Protein AF-R7TEV4-F1 (afdb_monomer)

Organism: Capitella teleta (NCBI:txid283909)

InterPro domains:
  IPR005331 Sulfotransferase [PF03567] (1-121)
  IPR018011 Carbohydrate sulfotransferase 8-10 [PTHR12137] (2-125)

Foldseek 3Di:
DPPVVVCCCLVPDAFEAEDEDLVVLLVVLCCDQAAAAFHDPLSLQLLQCLCVPVVVHHRDPDDSVNSRPCHNVRDDDSVSSVVQLPDPPHDDDPRNHDPCVVPNCVVGDHPYYHYPVCNCPRCVPPD

Structure (mmCIF, N/CA/C/O backbone):
data_AF-R7TEV4-F1
#
_entry.id   AF-R7TEV4-F1
#
loop_
_atom_site.group_PDB
_atom_site.id
_atom_site.type_symbol
_atom_site.label_atom_id
_atom_site.label_alt_id
_atom_site.label_comp_id
_atom_site.label_asym_id
_atom_site.label_entity_id
_atom_site.label_seq_id
_atom_site.pdbx_PDB_ins_code
_atom_site.Cartn_x
_atom_site.Cartn_y
_atom_site.Cartn_z
_atom_site.occupancy
_atom_site.B_iso_or_equiv
_atom_site.auth_seq_id
_atom_site.auth_comp_id
_atom_site.auth_asym_id
_atom_site.auth_atom_id
_atom_site.pdbx_PDB_model_num
ATOM 1 N N . MET A 1 1 ? -1.526 12.988 21.534 1.00 76.00 1 MET A N 1
ATOM 2 C CA . MET A 1 1 ? -2.248 12.266 22.596 1.00 76.00 1 MET A CA 1
ATOM 3 C C . MET A 1 1 ? -1.226 11.673 23.538 1.00 76.00 1 MET A C 1
ATOM 5 O O . MET A 1 1 ? -0.225 11.145 23.058 1.00 76.00 1 MET A O 1
ATOM 9 N N . SER A 1 2 ? -1.439 11.783 24.842 1.00 95.69 2 SER A N 1
ATOM 10 C CA . SER A 1 2 ? -0.645 11.050 25.823 1.00 95.69 2 SER A CA 1
ATOM 11 C C . SER A 1 2 ? -0.933 9.541 25.718 1.00 95.69 2 SER A C 1
ATOM 13 O O . SER A 1 2 ? -1.990 9.147 25.211 1.00 95.69 2 SER A O 1
ATOM 15 N N . PRO A 1 3 ? -0.031 8.668 26.200 1.00 95.38 3 PRO A N 1
ATOM 16 C CA . PRO A 1 3 ? -0.300 7.230 26.273 1.00 95.38 3 PRO A CA 1
ATOM 17 C C . PRO A 1 3 ? -1.610 6.902 27.005 1.00 95.38 3 PRO A C 1
ATOM 19 O O . PRO A 1 3 ? -2.345 6.005 26.599 1.00 95.38 3 PRO A O 1
ATOM 22 N N . GLU A 1 4 ? -1.945 7.673 28.038 1.00 96.38 4 GLU A N 1
ATOM 23 C CA . GLU A 1 4 ? -3.177 7.525 28.816 1.00 96.38 4 GLU A CA 1
ATOM 24 C C . GLU A 1 4 ? -4.424 7.825 27.976 1.00 96.38 4 GLU A C 1
ATOM 26 O O . GLU A 1 4 ? -5.398 7.073 28.014 1.00 96.38 4 GLU A O 1
ATOM 31 N N . GLU A 1 5 ? -4.387 8.886 27.164 1.00 95.88 5 GLU A N 1
ATOM 32 C CA . GLU A 1 5 ? -5.473 9.226 26.241 1.00 95.88 5 GLU A CA 1
ATOM 33 C C . GLU A 1 5 ? -5.660 8.148 25.167 1.00 95.88 5 GLU A C 1
ATOM 35 O O . GLU A 1 5 ? -6.797 7.820 24.818 1.00 95.88 5 GLU A O 1
ATOM 40 N N . ILE A 1 6 ? -4.568 7.561 24.664 1.0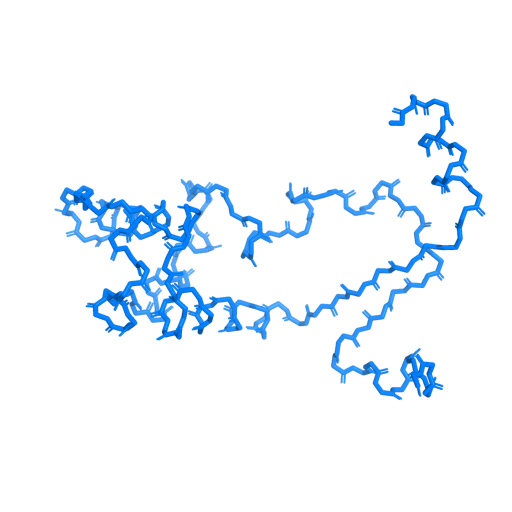0 92.62 6 ILE A N 1
ATOM 41 C CA . ILE A 1 6 ? -4.614 6.463 23.685 1.00 92.62 6 ILE A CA 1
ATOM 42 C C . ILE A 1 6 ? -5.265 5.230 24.311 1.00 92.62 6 ILE A C 1
ATOM 44 O O . ILE A 1 6 ? -6.220 4.695 23.749 1.00 92.62 6 ILE A O 1
ATOM 48 N N . ILE A 1 7 ? -4.806 4.808 25.493 1.00 92.69 7 ILE A N 1
ATOM 49 C CA . ILE A 1 7 ? -5.363 3.650 26.208 1.00 92.69 7 ILE A CA 1
ATOM 50 C C . ILE A 1 7 ? -6.844 3.876 26.503 1.00 92.69 7 ILE A C 1
ATOM 52 O O . ILE A 1 7 ? -7.666 2.993 26.248 1.00 92.69 7 ILE A O 1
ATOM 56 N N . LYS A 1 8 ? -7.210 5.067 26.987 1.00 94.31 8 LYS A N 1
ATOM 57 C CA . LYS A 1 8 ? -8.606 5.426 27.245 1.00 94.31 8 LYS A CA 1
ATOM 58 C C . LYS A 1 8 ? -9.440 5.340 25.970 1.00 94.31 8 LYS A C 1
ATOM 60 O O . LYS A 1 8 ? -10.509 4.743 25.993 1.00 94.31 8 LYS A O 1
ATOM 65 N N . THR A 1 9 ? -8.950 5.870 24.854 1.00 93.06 9 THR A N 1
ATOM 66 C CA . THR A 1 9 ? -9.667 5.836 23.570 1.00 93.06 9 THR A CA 1
ATOM 67 C C . THR A 1 9 ? -9.855 4.401 23.082 1.00 93.06 9 THR A C 1
ATOM 69 O O . THR A 1 9 ? -10.983 3.964 22.868 1.00 93.06 9 THR A O 1
ATOM 72 N N . VAL A 1 10 ? -8.771 3.627 22.988 1.00 91.75 10 VAL A N 1
ATOM 73 C CA . VAL A 1 10 ? -8.803 2.237 22.501 1.00 91.75 10 VAL A CA 1
ATOM 74 C C . VAL A 1 10 ? -9.688 1.349 23.387 1.00 91.75 10 VAL A C 1
ATOM 76 O O . VAL A 1 10 ? -10.398 0.483 22.872 1.00 91.75 10 VAL A O 1
ATOM 79 N N . SER A 1 11 ? -9.709 1.578 24.703 1.00 91.81 11 SER A N 1
ATOM 80 C CA . SER A 1 11 ? -10.527 0.791 25.638 1.00 91.81 11 SER A CA 1
ATOM 81 C C . SER A 1 11 ? -12.006 1.188 25.682 1.00 91.81 11 SER A C 1
ATOM 83 O O . SER A 1 11 ? -12.825 0.331 26.001 1.00 91.81 11 SER A O 1
ATOM 85 N N . THR A 1 12 ? -12.370 2.434 25.352 1.00 94.38 12 THR A N 1
ATOM 86 C CA . THR A 1 12 ? -13.746 2.938 25.565 1.00 94.38 12 THR A CA 1
ATOM 87 C C . THR A 1 12 ? -14.534 3.237 24.294 1.00 94.38 12 THR A C 1
ATOM 89 O O . THR A 1 12 ? -15.761 3.252 24.344 1.00 94.38 12 THR A O 1
ATOM 92 N N . TYR A 1 13 ? -13.876 3.476 23.160 1.00 94.81 13 TYR A N 1
ATOM 93 C C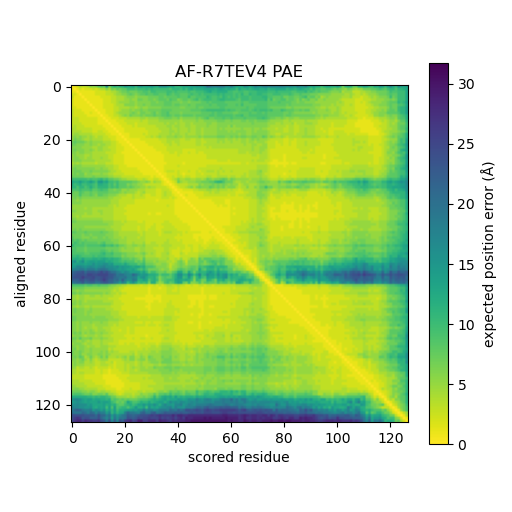A . TYR A 1 13 ? -14.570 3.869 21.932 1.00 94.81 13 TYR A CA 1
ATOM 94 C C . TYR A 1 13 ? -15.089 2.644 21.187 1.00 94.81 13 TYR A C 1
ATOM 96 O O . TYR A 1 13 ? -14.498 1.566 21.271 1.00 94.81 13 TYR A O 1
ATOM 104 N N . TYR A 1 14 ? -16.155 2.831 20.410 1.00 94.75 14 TYR A N 1
ATOM 105 C CA . TYR A 1 14 ? -16.609 1.834 19.445 1.00 94.75 14 TYR A CA 1
ATOM 106 C C . TYR A 1 14 ? -15.643 1.798 18.255 1.00 94.75 14 TYR A C 1
ATOM 108 O O . TYR A 1 14 ? -15.366 2.830 17.641 1.00 94.75 14 TYR A O 1
ATOM 116 N N . LYS A 1 15 ? -15.092 0.626 17.951 1.00 92.44 15 LYS A N 1
ATOM 117 C CA . LYS A 1 15 ? -14.006 0.450 16.981 1.00 92.44 15 LYS A CA 1
ATOM 118 C C . LYS A 1 15 ? -14.497 -0.350 15.787 1.00 92.44 15 LYS A C 1
ATOM 120 O O . LYS A 1 15 ? -14.839 -1.523 15.917 1.00 92.44 15 LYS A O 1
ATOM 125 N N . VAL A 1 16 ? -14.444 0.268 14.614 1.00 92.31 16 VAL A N 1
ATOM 126 C CA . VAL A 1 16 ? -14.809 -0.357 13.340 1.00 92.31 16 VAL A CA 1
ATOM 127 C C . VAL A 1 16 ? -13.570 -0.494 12.465 1.00 92.31 16 VAL A C 1
ATOM 129 O O . VAL A 1 16 ? -12.761 0.429 12.381 1.00 92.31 16 VAL A O 1
ATOM 132 N N . MET A 1 17 ? -13.430 -1.637 11.800 1.00 90.75 17 MET A N 1
ATOM 133 C CA . MET A 1 17 ? -12.448 -1.848 10.737 1.00 90.75 17 MET A CA 1
ATOM 134 C C . MET A 1 17 ? -13.168 -2.111 9.421 1.00 90.75 17 MET A C 1
ATOM 136 O O . MET A 1 17 ? -14.092 -2.915 9.383 1.00 90.75 17 MET A O 1
ATOM 140 N N . ILE A 1 18 ? -12.719 -1.483 8.336 1.00 90.00 18 ILE A N 1
ATOM 141 C CA . ILE A 1 18 ? -13.184 -1.800 6.983 1.00 90.00 18 ILE A CA 1
ATOM 142 C C . ILE A 1 18 ? -12.075 -2.580 6.278 1.00 90.00 18 ILE A C 1
ATOM 144 O O . ILE A 1 18 ? -10.947 -2.099 6.161 1.00 90.00 18 ILE A O 1
ATOM 148 N N . VAL A 1 19 ? -12.391 -3.785 5.813 1.00 90.25 19 VAL A N 1
ATOM 149 C CA . VAL A 1 19 ? -11.488 -4.642 5.037 1.00 90.25 19 VAL A CA 1
ATOM 150 C C . VAL A 1 19 ? -11.985 -4.790 3.604 1.00 90.25 19 VAL A C 1
ATOM 152 O O . VAL A 1 19 ? -13.145 -4.521 3.291 1.00 90.25 19 VAL A O 1
ATOM 155 N N . ARG A 1 20 ? -11.097 -5.224 2.712 1.00 89.88 20 ARG A N 1
ATOM 156 C CA . ARG A 1 20 ? -11.402 -5.477 1.302 1.00 89.88 20 ARG A CA 1
ATOM 157 C C . ARG A 1 20 ? -10.720 -6.756 0.843 1.00 89.88 20 ARG A C 1
ATOM 159 O O . ARG A 1 20 ? -9.640 -7.088 1.336 1.00 89.88 20 ARG A O 1
ATOM 166 N N . HIS A 1 21 ? -11.318 -7.437 -0.124 1.00 91.12 21 HIS A N 1
ATOM 167 C CA . HIS A 1 21 ? -10.763 -8.616 -0.758 1.00 91.12 21 HIS A CA 1
ATOM 168 C C . HIS A 1 21 ? -9.340 -8.318 -1.267 1.00 91.12 21 HIS A C 1
ATOM 170 O O . HIS A 1 21 ? -9.147 -7.330 -1.990 1.00 91.12 21 HIS A O 1
ATOM 176 N N . PRO A 1 22 ? -8.332 -9.151 -0.935 1.00 89.69 22 PRO A N 1
ATOM 177 C CA . PRO A 1 22 ? -6.933 -8.844 -1.228 1.00 89.69 22 PRO A CA 1
ATOM 178 C C . PRO A 1 22 ? -6.665 -8.538 -2.704 1.00 89.69 22 PRO A C 1
ATOM 180 O O . PRO A 1 22 ? -5.996 -7.555 -3.007 1.00 89.69 22 PRO A O 1
ATOM 183 N N . ILE A 1 23 ? -7.245 -9.319 -3.625 1.00 91.69 23 ILE A N 1
ATOM 184 C CA . ILE A 1 23 ? -7.060 -9.119 -5.074 1.00 91.69 23 ILE A CA 1
ATOM 185 C C . ILE A 1 23 ? -7.627 -7.772 -5.528 1.00 91.69 23 ILE A C 1
ATOM 187 O O . ILE A 1 23 ? -6.986 -7.062 -6.299 1.00 91.69 23 ILE A O 1
ATOM 191 N N . GLU A 1 24 ? -8.804 -7.387 -5.031 1.00 91.69 24 GLU A N 1
ATOM 192 C CA . GLU A 1 24 ? -9.389 -6.103 -5.403 1.00 91.69 24 GLU A CA 1
ATOM 193 C C . GLU A 1 24 ? -8.575 -4.934 -4.862 1.00 91.69 24 GLU A C 1
ATOM 195 O O . GLU A 1 24 ? -8.388 -3.938 -5.559 1.00 91.69 24 GLU A O 1
ATOM 200 N N . ARG A 1 25 ? -8.068 -5.056 -3.630 1.00 92.06 25 ARG A N 1
ATOM 201 C CA . ARG A 1 25 ? -7.201 -4.046 -3.023 1.00 92.06 25 ARG A CA 1
ATOM 202 C C . ARG A 1 25 ? -5.927 -3.855 -3.844 1.00 92.06 25 ARG A C 1
ATOM 204 O O . ARG A 1 25 ? -5.593 -2.721 -4.171 1.00 92.06 25 ARG A O 1
ATOM 211 N N . ILE A 1 26 ? -5.256 -4.948 -4.211 1.00 93.25 26 ILE A N 1
ATOM 212 C CA . ILE A 1 26 ? -4.027 -4.919 -5.017 1.00 93.25 26 ILE A CA 1
ATOM 213 C C . ILE A 1 26 ? -4.299 -4.331 -6.407 1.00 93.25 26 ILE A C 1
ATOM 215 O O . ILE A 1 26 ? -3.576 -3.437 -6.841 1.00 93.25 26 ILE A O 1
ATOM 219 N N . LEU A 1 27 ? -5.377 -4.742 -7.082 1.00 93.62 27 LEU A N 1
ATOM 220 C CA . LEU A 1 27 ? -5.744 -4.183 -8.387 1.00 93.62 27 LEU A CA 1
ATOM 221 C C . LEU A 1 27 ? -6.101 -2.690 -8.305 1.00 93.62 27 LEU A C 1
ATOM 223 O O . LEU A 1 27 ? -5.742 -1.914 -9.191 1.00 93.62 27 LEU A O 1
ATOM 227 N N . SER A 1 28 ? -6.800 -2.280 -7.245 1.00 92.38 28 SER A N 1
ATOM 228 C CA . SER A 1 28 ? -7.115 -0.875 -6.982 1.00 92.38 28 SER A CA 1
ATOM 229 C C . SER A 1 28 ? -5.842 -0.056 -6.769 1.00 92.38 28 SER A C 1
ATOM 231 O O . SER A 1 28 ? -5.723 1.018 -7.349 1.00 92.38 28 SER A O 1
ATOM 233 N N . ALA A 1 29 ? -4.884 -0.572 -5.993 1.00 92.62 29 ALA A N 1
ATOM 234 C CA . ALA A 1 29 ? -3.598 0.078 -5.759 1.00 92.62 29 ALA A CA 1
ATOM 235 C C . ALA A 1 29 ? -2.777 0.205 -7.050 1.00 92.62 29 ALA A C 1
ATOM 237 O O . ALA A 1 29 ? -2.247 1.277 -7.319 1.00 92.62 29 ALA A O 1
ATOM 238 N N . TYR A 1 30 ? -2.730 -0.841 -7.884 1.00 92.88 30 TYR A N 1
ATOM 239 C CA . TYR A 1 30 ? -2.056 -0.794 -9.185 1.00 92.88 30 TYR A CA 1
ATOM 240 C C . TYR A 1 30 ? -2.613 0.319 -10.079 1.00 92.88 30 TYR A C 1
ATOM 242 O O . TYR A 1 30 ? -1.872 1.155 -10.592 1.00 92.88 30 TYR A O 1
ATOM 250 N N . ARG A 1 31 ? -3.941 0.339 -10.239 1.00 91.12 31 ARG A N 1
ATOM 251 C CA . ARG A 1 31 ? -4.641 1.330 -11.060 1.00 91.12 31 ARG A CA 1
ATOM 252 C C . ARG A 1 31 ? -4.409 2.747 -10.554 1.00 91.12 31 ARG A C 1
ATOM 254 O O . ARG A 1 31 ? -4.103 3.632 -11.345 1.00 91.12 31 ARG A O 1
ATOM 261 N N . ASP A 1 32 ? -4.525 2.947 -9.247 1.00 88.06 32 ASP A N 1
ATOM 262 C CA . ASP A 1 32 ? -4.280 4.247 -8.637 1.00 88.06 32 ASP A CA 1
ATOM 263 C C . ASP A 1 32 ? -2.826 4.684 -8.860 1.00 88.06 32 ASP A C 1
ATOM 265 O O . ASP A 1 32 ? -2.591 5.734 -9.439 1.00 88.06 32 ASP A O 1
ATOM 269 N N . LYS A 1 33 ? -1.841 3.856 -8.494 1.00 88.00 33 LYS A N 1
ATOM 270 C CA . LYS A 1 33 ? -0.434 4.282 -8.406 1.00 88.00 33 LYS 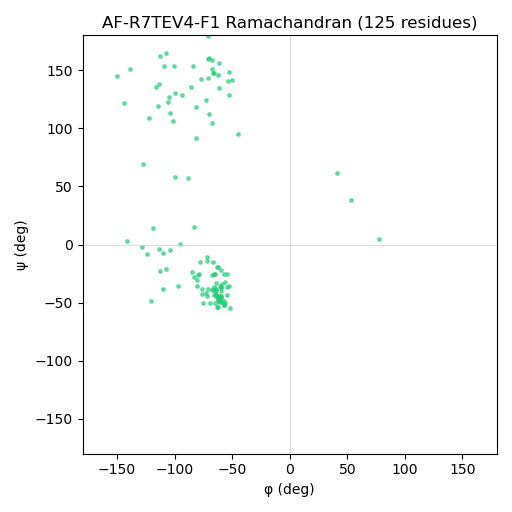A CA 1
ATOM 271 C C . LYS A 1 33 ? 0.367 4.229 -9.702 1.00 88.00 33 LYS A C 1
ATOM 273 O O . LYS A 1 33 ? 1.363 4.937 -9.800 1.00 88.00 33 LYS A O 1
ATOM 278 N N . PHE A 1 34 ? -0.039 3.407 -10.669 1.00 87.56 34 PHE A N 1
ATOM 279 C CA . PHE A 1 34 ? 0.736 3.169 -11.893 1.00 87.56 34 PHE A CA 1
ATOM 280 C C . PHE A 1 34 ? -0.063 3.347 -13.189 1.00 87.56 34 PHE A C 1
ATOM 282 O O . PHE A 1 34 ? 0.506 3.207 -14.271 1.00 87.56 34 PHE A O 1
ATOM 289 N N . VAL A 1 35 ? -1.365 3.658 -13.112 1.00 86.56 35 VAL A N 1
ATOM 290 C CA . VAL A 1 35 ? -2.202 3.896 -14.303 1.00 86.56 35 VAL A CA 1
ATOM 291 C C . VAL A 1 35 ? -2.800 5.301 -14.308 1.00 86.56 35 VAL A C 1
ATOM 293 O O . VAL A 1 35 ? -2.711 5.982 -15.327 1.00 86.56 35 VAL A O 1
ATOM 296 N N . TYR A 1 36 ? -3.408 5.737 -13.201 1.00 82.88 36 TYR A N 1
ATOM 297 C CA . TYR A 1 36 ? -4.226 6.955 -13.182 1.00 82.88 36 TYR A CA 1
ATOM 298 C C . TYR A 1 36 ? -3.613 8.125 -12.410 1.00 82.88 36 TYR A C 1
ATOM 300 O O . TYR A 1 36 ? -3.769 9.268 -12.843 1.00 82.88 36 TYR A O 1
ATOM 308 N N . ALA A 1 37 ? -2.940 7.882 -11.283 1.00 78.56 37 ALA A N 1
ATOM 309 C CA . ALA A 1 37 ? -2.401 8.947 -10.444 1.00 78.56 37 ALA A CA 1
ATOM 310 C C . ALA A 1 37 ? -0.894 9.154 -10.663 1.00 78.56 37 ALA A C 1
ATOM 312 O O . ALA A 1 37 ? -0.168 8.217 -11.004 1.00 78.56 37 ALA A O 1
ATOM 313 N N . PRO A 1 38 ? -0.397 10.373 -10.399 1.00 79.81 38 PRO A N 1
ATOM 314 C CA . PRO A 1 38 ? 1.018 10.613 -10.168 1.00 79.81 38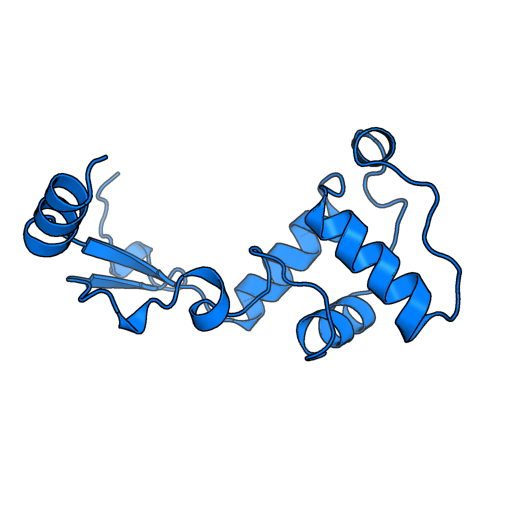 PRO A CA 1
ATOM 315 C C . PRO A 1 38 ? 1.624 9.662 -9.137 1.00 79.81 38 PRO A C 1
ATOM 317 O O . PRO A 1 38 ? 1.023 9.396 -8.092 1.00 79.81 38 PRO A O 1
ATOM 320 N N . MET A 1 39 ? 2.858 9.223 -9.381 1.00 83.38 39 MET A N 1
ATOM 321 C CA . MET A 1 39 ? 3.596 8.427 -8.403 1.00 83.38 39 MET A CA 1
ATOM 322 C C . MET A 1 39 ? 3.987 9.293 -7.199 1.00 83.38 39 MET A C 1
ATOM 324 O O . MET A 1 39 ? 4.829 10.184 -7.312 1.00 83.38 39 MET A O 1
ATOM 328 N N . GLY A 1 40 ? 3.398 9.011 -6.036 1.00 86.31 40 GLY A N 1
ATOM 329 C CA . GLY A 1 40 ? 3.898 9.513 -4.754 1.00 86.31 40 GLY A CA 1
ATOM 330 C C . GLY A 1 40 ? 5.206 8.825 -4.347 1.00 86.31 40 GLY A C 1
ATOM 331 O O . GLY A 1 40 ? 5.675 7.923 -5.038 1.00 86.31 40 GLY A O 1
ATOM 332 N N . GLU A 1 41 ? 5.768 9.213 -3.202 1.00 87.62 41 GLU A N 1
ATOM 333 C CA . GLU A 1 41 ? 7.063 8.711 -2.709 1.00 87.62 41 GLU A CA 1
ATOM 334 C C . GLU A 1 41 ? 7.138 7.178 -2.689 1.00 87.62 41 GLU A C 1
ATOM 336 O O . GLU A 1 41 ? 7.968 6.596 -3.381 1.00 87.62 41 GLU A O 1
ATOM 341 N N . GLY A 1 42 ? 6.192 6.510 -2.022 1.00 88.50 42 GLY A N 1
ATOM 342 C CA . GLY A 1 42 ? 6.187 5.045 -1.971 1.00 88.50 42 GLY A CA 1
ATOM 343 C C . GLY A 1 42 ? 5.933 4.366 -3.328 1.00 88.50 42 GLY A C 1
ATOM 344 O O . GLY A 1 42 ? 6.337 3.226 -3.537 1.00 88.50 42 GLY A O 1
ATOM 345 N N . SER A 1 43 ? 5.265 5.037 -4.274 1.00 90.31 43 SER A N 1
ATOM 346 C CA . SER A 1 43 ? 5.078 4.513 -5.639 1.00 90.31 43 SER A CA 1
ATOM 347 C C . SER A 1 43 ? 6.351 4.642 -6.470 1.00 90.31 43 SER A C 1
ATOM 349 O O . SER A 1 43 ? 6.685 3.727 -7.217 1.00 90.31 43 SER A O 1
ATOM 351 N N . LEU A 1 44 ? 7.083 5.744 -6.299 1.00 91.44 44 LEU A N 1
ATOM 352 C CA . LEU A 1 44 ? 8.386 5.969 -6.916 1.00 91.44 44 LEU A CA 1
ATOM 353 C C . LEU A 1 44 ? 9.443 4.997 -6.371 1.00 91.44 44 LEU A C 1
ATOM 355 O O . LEU A 1 44 ? 10.253 4.479 -7.137 1.00 91.44 44 LEU A O 1
ATOM 359 N N . GLU A 1 45 ? 9.407 4.702 -5.072 1.00 93.81 45 GLU A N 1
ATOM 360 C CA . GLU A 1 45 ? 10.274 3.697 -4.456 1.00 93.81 45 GLU A CA 1
ATOM 361 C C . GLU A 1 45 ? 10.021 2.301 -5.044 1.00 93.81 45 GLU A C 1
ATOM 363 O O . GLU A 1 45 ? 10.952 1.657 -5.529 1.00 93.81 45 GLU A O 1
ATOM 368 N N . GLY A 1 46 ? 8.753 1.874 -5.116 1.00 93.94 46 GLY A N 1
ATOM 369 C CA . GLY A 1 46 ? 8.376 0.622 -5.778 1.00 93.94 46 GLY A CA 1
ATOM 370 C C . GLY A 1 46 ? 8.768 0.591 -7.261 1.00 93.94 46 GLY A C 1
ATOM 371 O O . GLY A 1 46 ? 9.290 -0.407 -7.754 1.00 93.94 46 GLY A O 1
ATOM 372 N N . TYR A 1 47 ? 8.609 1.708 -7.975 1.00 93.12 47 TYR A N 1
ATOM 373 C CA . TYR A 1 47 ? 9.063 1.824 -9.360 1.00 93.12 47 TYR A CA 1
ATOM 374 C C . TYR A 1 47 ? 10.571 1.600 -9.506 1.00 93.12 47 TYR A C 1
ATOM 376 O O . TYR A 1 47 ? 10.997 0.774 -10.314 1.00 93.12 47 TYR A O 1
ATOM 384 N N . ASN A 1 48 ? 11.382 2.270 -8.688 1.00 94.38 48 ASN A N 1
ATOM 385 C CA . ASN A 1 48 ? 12.833 2.096 -8.691 1.00 94.38 48 ASN A CA 1
ATOM 386 C C . ASN A 1 48 ? 13.251 0.675 -8.281 1.00 94.38 48 ASN A C 1
ATOM 388 O O . ASN A 1 48 ? 14.220 0.138 -8.827 1.00 94.38 48 ASN A O 1
ATOM 392 N N . TYR A 1 49 ? 12.502 0.035 -7.382 1.00 96.81 49 TYR A N 1
ATOM 393 C CA . TYR A 1 49 ? 12.714 -1.366 -7.034 1.00 96.81 49 TYR A CA 1
ATOM 394 C C . TYR A 1 49 ? 12.507 -2.282 -8.244 1.00 96.81 49 TYR A C 1
ATOM 396 O O . TYR A 1 49 ? 13.378 -3.087 -8.565 1.00 96.81 49 TYR A O 1
ATOM 404 N N . VAL A 1 50 ? 11.410 -2.109 -8.989 1.00 96.38 50 VAL A N 1
ATOM 405 C CA . VAL A 1 50 ? 11.153 -2.876 -10.221 1.00 96.38 50 VAL A CA 1
ATOM 406 C C . VAL A 1 50 ? 12.253 -2.651 -11.262 1.00 96.38 50 VAL A C 1
ATOM 408 O O . VAL A 1 50 ? 12.734 -3.619 -11.857 1.00 96.38 50 VAL A O 1
ATOM 411 N N . LEU A 1 51 ? 12.684 -1.399 -11.470 1.00 95.25 51 LEU A N 1
ATOM 412 C CA . LEU A 1 51 ? 13.762 -1.076 -12.413 1.00 95.25 51 LEU A CA 1
ATOM 413 C C . LEU A 1 51 ? 15.056 -1.826 -12.079 1.00 95.25 51 LEU A C 1
ATOM 415 O O . LEU A 1 51 ? 15.652 -2.456 -12.952 1.00 95.25 51 LEU A O 1
ATOM 419 N N . THR A 1 52 ? 15.468 -1.780 -10.817 1.00 96.75 52 THR A N 1
ATOM 420 C CA . THR A 1 52 ? 16.741 -2.357 -10.378 1.00 96.75 52 THR A CA 1
ATOM 421 C C . THR A 1 52 ? 16.683 -3.879 -10.284 1.00 96.75 52 THR A C 1
ATOM 423 O O . THR A 1 52 ? 17.520 -4.554 -10.879 1.00 96.75 52 THR A O 1
ATOM 426 N N . LYS A 1 53 ? 15.675 -4.430 -9.600 1.00 97.31 53 LYS A N 1
ATOM 427 C CA . LYS A 1 53 ? 15.554 -5.862 -9.292 1.00 97.31 53 LYS A CA 1
ATOM 428 C C . LYS A 1 53 ? 15.105 -6.701 -10.491 1.00 97.31 53 LYS A C 1
ATOM 430 O O . LYS A 1 53 ? 15.633 -7.789 -10.700 1.00 97.31 53 LYS A O 1
ATOM 435 N N . TYR A 1 54 ? 14.125 -6.230 -11.268 1.00 95.94 54 TYR A N 1
ATOM 436 C CA . TYR A 1 54 ? 13.492 -7.048 -12.316 1.00 95.94 54 TYR A CA 1
ATOM 437 C C . TYR A 1 54 ? 13.883 -6.651 -13.737 1.00 95.94 54 TYR A C 1
ATOM 439 O O . TYR A 1 54 ? 13.759 -7.476 -14.643 1.00 95.94 54 TYR A O 1
ATOM 447 N N . ARG A 1 55 ? 14.367 -5.420 -13.947 1.00 95.12 55 ARG A N 1
ATOM 448 C CA . ARG A 1 55 ? 14.792 -4.937 -15.272 1.00 95.12 55 ARG A CA 1
ATOM 449 C C . ARG A 1 55 ? 16.303 -4.748 -15.420 1.00 95.12 55 ARG A C 1
ATOM 451 O O . ARG A 1 55 ? 16.747 -4.511 -16.539 1.00 95.12 55 ARG A O 1
ATOM 458 N N . ASN A 1 56 ? 17.092 -4.879 -14.347 1.00 95.56 56 ASN A N 1
ATOM 459 C CA . ASN A 1 56 ? 18.539 -4.610 -14.336 1.00 95.56 56 ASN A CA 1
ATOM 460 C C . ASN A 1 56 ? 18.897 -3.206 -14.864 1.00 95.56 56 ASN A C 1
ATOM 462 O O . ASN A 1 56 ? 19.880 -3.023 -15.583 1.00 95.56 56 ASN A O 1
ATOM 466 N N . LEU A 1 57 ? 18.074 -2.214 -14.527 1.00 95.12 57 LEU A N 1
ATOM 467 C CA . LEU A 1 57 ? 18.264 -0.811 -14.885 1.00 95.12 57 LEU A CA 1
ATOM 468 C C . LEU A 1 57 ? 18.645 0.007 -13.644 1.00 95.12 57 LEU A C 1
ATOM 470 O O . LEU A 1 57 ? 18.267 -0.361 -12.530 1.00 95.12 57 LEU A O 1
ATOM 474 N N . PRO A 1 58 ? 19.369 1.129 -13.800 1.00 94.75 58 PRO A N 1
ATOM 475 C CA . PRO A 1 58 ? 19.582 2.045 -12.687 1.00 94.75 58 PRO A CA 1
ATOM 476 C C . PRO A 1 58 ? 18.240 2.609 -12.178 1.00 94.75 58 PRO A C 1
ATOM 478 O O . PRO A 1 58 ? 17.272 2.671 -12.947 1.00 94.75 58 PRO A O 1
ATOM 481 N N . PRO A 1 59 ? 18.171 3.060 -10.909 1.00 92.88 59 PRO A N 1
ATOM 482 C CA . PRO A 1 59 ? 17.039 3.837 -10.423 1.00 92.88 59 PRO A CA 1
ATOM 483 C C . PRO A 1 59 ? 16.773 5.029 -11.341 1.00 92.88 59 PRO A C 1
ATOM 485 O O . PRO A 1 59 ? 17.689 5.599 -11.938 1.00 92.88 59 PRO A O 1
ATOM 488 N N . SER A 1 60 ? 15.511 5.418 -11.449 1.00 91.06 60 SER A N 1
ATOM 489 C CA . SER A 1 60 ? 15.151 6.604 -12.208 1.00 91.06 60 SER A CA 1
ATOM 490 C C . SER A 1 60 ? 15.667 7.873 -11.526 1.00 91.06 60 SER A C 1
ATOM 492 O O . SER A 1 60 ? 15.743 7.949 -10.303 1.00 91.06 60 SER A O 1
ATOM 494 N N . ASN A 1 61 ? 15.952 8.904 -12.323 1.00 90.50 61 ASN A N 1
ATOM 495 C CA . ASN A 1 61 ? 16.267 10.247 -11.818 1.00 90.50 61 ASN A CA 1
ATOM 496 C C . ASN A 1 61 ? 15.000 11.064 -11.504 1.00 90.50 61 ASN A C 1
ATOM 498 O O . ASN A 1 61 ? 15.064 12.287 -11.412 1.00 90.50 61 ASN A O 1
ATOM 502 N N . LEU A 1 62 ? 13.843 10.402 -11.419 1.00 88.75 62 LEU A N 1
ATOM 503 C CA . LEU A 1 62 ? 12.562 11.053 -11.193 1.00 88.75 62 LEU A CA 1
ATOM 504 C C . LEU A 1 62 ? 12.421 11.438 -9.726 1.00 88.75 62 LEU A C 1
ATOM 506 O O . LEU A 1 62 ? 12.778 10.676 -8.830 1.00 88.75 62 LEU A O 1
ATOM 510 N N . THR A 1 63 ? 11.816 12.591 -9.489 1.00 88.38 63 THR A N 1
ATOM 511 C CA . THR A 1 63 ? 11.346 13.024 -8.175 1.00 88.38 63 THR A CA 1
ATOM 512 C C . THR A 1 63 ? 9.820 12.958 -8.109 1.00 88.38 63 THR A C 1
ATOM 514 O O . THR A 1 63 ? 9.132 12.917 -9.129 1.00 88.38 63 THR A O 1
ATOM 517 N N . THR A 1 64 ? 9.253 13.015 -6.903 1.00 84.69 64 THR A N 1
ATOM 518 C CA . THR A 1 64 ? 7.791 13.109 -6.719 1.00 84.69 64 THR A CA 1
ATOM 519 C C . THR A 1 64 ? 7.190 14.385 -7.319 1.00 84.69 64 THR A C 1
ATOM 521 O O . THR A 1 64 ? 5.990 14.449 -7.570 1.00 84.69 64 THR A O 1
ATOM 524 N N . GLN A 1 65 ? 8.010 15.413 -7.557 1.00 85.88 65 GLN A N 1
ATOM 525 C CA . GLN A 1 65 ? 7.622 16.622 -8.278 1.00 85.88 65 GLN A CA 1
ATOM 526 C C . GLN A 1 65 ? 7.437 16.337 -9.772 1.00 85.88 65 GLN A C 1
ATOM 528 O O . GLN A 1 65 ? 6.455 16.798 -10.356 1.00 85.88 65 GLN A O 1
ATOM 533 N N . ASP A 1 66 ? 8.366 15.587 -10.368 1.00 82.19 66 ASP A N 1
ATOM 534 C CA . ASP A 1 66 ? 8.363 15.261 -11.797 1.00 82.19 66 ASP A CA 1
ATOM 535 C C . ASP A 1 66 ? 7.165 14.377 -12.14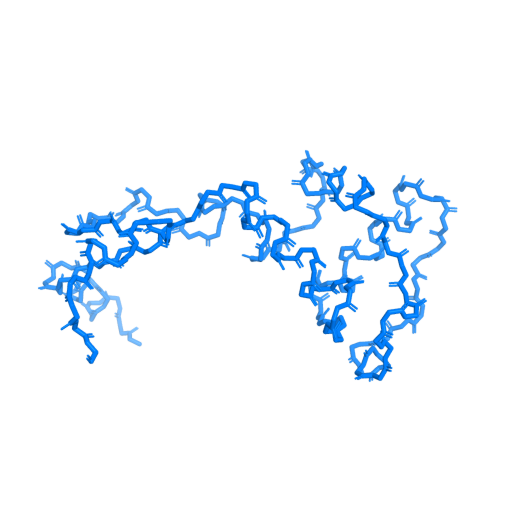7 1.00 82.19 66 ASP A C 1
ATOM 537 O O . ASP A 1 66 ? 6.523 14.540 -13.183 1.00 82.19 66 ASP A O 1
ATOM 541 N N . THR A 1 67 ? 6.803 13.464 -11.244 1.00 80.69 67 THR A N 1
ATOM 542 C CA . THR A 1 67 ? 5.725 12.488 -11.453 1.00 80.69 67 THR A CA 1
ATOM 543 C C . THR A 1 67 ? 4.331 13.091 -11.433 1.00 80.69 67 THR A C 1
ATOM 545 O O . THR A 1 67 ? 3.401 12.446 -11.917 1.00 80.69 67 THR A O 1
ATOM 548 N N . ARG A 1 68 ? 4.169 14.335 -10.959 1.00 75.88 68 ARG A N 1
ATOM 549 C CA . ARG A 1 68 ? 2.871 15.033 -10.882 1.00 75.88 68 ARG A CA 1
ATOM 550 C C . ARG A 1 68 ? 2.150 15.163 -12.214 1.00 75.88 68 ARG A C 1
ATOM 552 O O . ARG A 1 68 ? 0.925 15.252 -12.214 1.00 75.88 68 ARG A O 1
ATOM 559 N N . TYR A 1 69 ? 2.891 15.140 -13.316 1.00 70.31 69 TYR A N 1
ATOM 560 C CA . TYR A 1 69 ? 2.338 15.270 -14.663 1.00 70.31 69 TYR A CA 1
ATOM 561 C C . TYR A 1 69 ? 2.479 13.993 -15.505 1.00 70.31 69 TYR A C 1
ATOM 563 O O . TYR A 1 69 ? 1.937 13.934 -16.602 1.00 70.31 69 TYR A O 1
ATOM 571 N N . MET A 1 70 ? 3.137 12.951 -14.987 1.00 68.50 70 MET A N 1
ATOM 572 C CA . MET A 1 70 ? 3.424 11.712 -15.724 1.00 68.50 70 MET A CA 1
ATOM 573 C C . MET A 1 70 ? 2.297 10.679 -15.595 1.00 68.50 70 MET A C 1
ATOM 575 O O . MET A 1 70 ? 2.509 9.546 -15.157 1.00 68.50 70 MET A O 1
ATOM 579 N N . GLN A 1 71 ? 1.077 11.060 -15.977 1.00 63.59 71 GLN A N 1
ATOM 580 C CA . GLN A 1 71 ? -0.056 10.132 -16.023 1.00 63.59 71 GLN A CA 1
ATOM 581 C C . GLN A 1 71 ? 0.161 9.090 -17.133 1.00 63.59 71 GLN A C 1
ATOM 583 O O . GLN A 1 71 ? 0.014 9.378 -18.316 1.00 63.59 71 GLN A O 1
ATOM 588 N N . GLY A 1 72 ? 0.524 7.863 -16.752 1.00 55.28 72 GLY A N 1
ATOM 589 C CA . GLY A 1 72 ? 0.626 6.722 -17.672 1.00 55.28 72 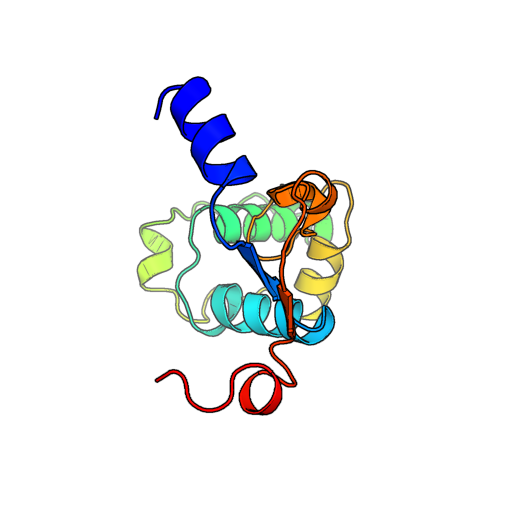GLY A CA 1
ATOM 590 C C . GLY A 1 72 ? 1.878 6.676 -18.562 1.00 55.28 72 GLY A C 1
ATOM 591 O O . GLY A 1 72 ? 1.990 5.775 -19.400 1.00 55.28 72 GLY A O 1
ATOM 592 N N . GLU A 1 73 ? 2.825 7.601 -18.384 1.00 62.03 73 GLU A N 1
ATOM 593 C CA . GLU A 1 73 ? 4.093 7.631 -19.135 1.00 62.03 73 GLU A CA 1
ATOM 594 C C . GLU A 1 73 ? 5.130 6.652 -18.565 1.00 62.03 73 GLU A C 1
ATOM 596 O O . GLU A 1 73 ? 5.919 6.063 -19.305 1.00 62.03 73 GLU A O 1
ATOM 601 N N . VAL A 1 74 ? 5.076 6.401 -17.255 1.00 64.50 74 VAL A N 1
ATOM 602 C CA . VAL A 1 74 ? 5.944 5.451 -16.557 1.00 64.50 74 VAL A CA 1
ATOM 603 C C . VAL A 1 74 ? 5.177 4.154 -16.307 1.00 64.50 74 VAL A C 1
ATOM 605 O O . VAL A 1 74 ? 4.282 4.103 -15.468 1.00 64.50 74 VAL A O 1
ATOM 608 N N . LYS A 1 75 ? 5.503 3.095 -17.058 1.00 72.62 75 LYS A N 1
ATOM 609 C CA . LYS A 1 75 ? 4.741 1.836 -17.035 1.00 72.62 75 LYS A CA 1
ATOM 610 C C . LYS A 1 75 ? 5.470 0.747 -16.255 1.00 72.62 75 LYS A C 1
ATOM 612 O O . LYS A 1 75 ? 6.499 0.243 -16.709 1.00 72.62 75 LYS A O 1
ATOM 617 N N . ILE A 1 76 ? 4.892 0.351 -15.124 1.00 89.31 76 ILE A N 1
ATOM 618 C CA . ILE A 1 76 ? 5.063 -0.986 -14.543 1.00 89.31 76 ILE A CA 1
ATOM 619 C C . ILE A 1 76 ? 3.895 -1.829 -15.053 1.00 89.31 76 ILE A C 1
ATOM 621 O O . ILE A 1 76 ? 2.738 -1.396 -14.983 1.00 89.31 76 ILE A O 1
ATOM 625 N N . SER A 1 77 ? 4.164 -3.004 -15.610 1.00 92.00 77 SER A N 1
ATOM 626 C CA . SER A 1 77 ? 3.093 -3.917 -16.006 1.00 92.00 77 SER A CA 1
ATOM 627 C C . SER A 1 77 ? 2.397 -4.505 -14.773 1.00 92.00 77 SER A C 1
ATOM 629 O O . SER A 1 77 ? 2.937 -4.510 -13.667 1.00 92.00 77 SER A O 1
ATOM 631 N N . LEU A 1 78 ? 1.178 -5.023 -14.941 1.00 93.12 78 LEU A N 1
ATOM 632 C CA . LEU A 1 78 ? 0.479 -5.660 -13.823 1.00 93.12 78 LEU A CA 1
ATOM 633 C C . LEU A 1 78 ? 1.277 -6.849 -13.262 1.00 93.12 78 LEU A C 1
ATOM 635 O O . LEU A 1 78 ? 1.282 -7.054 -12.054 1.00 93.12 78 LEU A O 1
ATOM 639 N N . ASP A 1 79 ? 1.967 -7.618 -14.107 1.00 95.50 79 ASP A N 1
ATOM 640 C CA . ASP A 1 79 ? 2.766 -8.757 -13.655 1.00 95.50 79 ASP A CA 1
ATOM 641 C C . ASP A 1 79 ? 4.030 -8.336 -12.893 1.00 95.50 79 ASP A C 1
ATOM 643 O O . ASP A 1 79 ? 4.342 -8.951 -11.877 1.00 95.50 79 ASP A O 1
ATOM 647 N N . GLU A 1 80 ? 4.716 -7.266 -13.303 1.00 96.12 80 GLU A N 1
ATOM 648 C CA . GLU A 1 80 ? 5.845 -6.707 -12.549 1.00 96.12 80 GLU A CA 1
ATOM 649 C C . GLU A 1 80 ? 5.396 -6.152 -11.200 1.00 96.12 80 GLU A C 1
ATOM 651 O O . GLU A 1 80 ? 6.056 -6.375 -10.185 1.00 96.12 80 GLU A O 1
ATOM 656 N N . PHE A 1 81 ? 4.243 -5.479 -11.172 1.00 95.38 81 PHE A N 1
ATOM 657 C CA . PHE A 1 81 ? 3.648 -5.009 -9.930 1.00 95.38 81 PHE A CA 1
ATOM 658 C C . PHE A 1 81 ? 3.295 -6.180 -9.009 1.00 95.38 81 PHE A C 1
ATOM 660 O O . PHE A 1 81 ? 3.654 -6.155 -7.837 1.00 95.38 81 PHE A O 1
ATOM 667 N N . VAL A 1 82 ? 2.650 -7.234 -9.525 1.00 95.62 82 VAL A N 1
ATOM 668 C CA . VAL A 1 82 ? 2.329 -8.430 -8.730 1.00 95.62 82 VAL A CA 1
ATOM 669 C C . VAL A 1 82 ? 3.597 -9.088 -8.189 1.00 95.62 82 VAL A C 1
ATOM 671 O O . VAL A 1 82 ? 3.637 -9.410 -7.006 1.00 95.62 82 VAL A O 1
ATOM 674 N N . ARG A 1 83 ? 4.646 -9.238 -9.009 1.00 96.25 83 ARG A N 1
ATOM 675 C CA . ARG A 1 83 ? 5.942 -9.763 -8.551 1.00 96.25 83 ARG A CA 1
ATOM 676 C C . ARG A 1 83 ? 6.490 -8.926 -7.399 1.00 96.25 83 ARG A C 1
ATOM 678 O O . ARG A 1 83 ? 6.773 -9.496 -6.352 1.00 96.25 83 ARG A O 1
ATOM 685 N N . MET A 1 84 ? 6.524 -7.602 -7.559 1.00 96.44 84 MET A N 1
ATOM 686 C CA . MET A 1 84 ? 6.988 -6.664 -6.535 1.00 96.44 84 MET A CA 1
ATOM 687 C C . MET A 1 84 ? 6.214 -6.797 -5.219 1.00 96.44 84 MET A C 1
ATOM 689 O O . MET A 1 84 ? 6.828 -6.961 -4.176 1.00 96.44 84 MET A O 1
ATOM 693 N N . VAL A 1 85 ? 4.877 -6.760 -5.237 1.00 95.25 85 VAL A N 1
ATOM 694 C CA . VAL A 1 85 ? 4.077 -6.788 -3.990 1.00 95.25 85 VAL A CA 1
ATOM 695 C C . VAL A 1 85 ? 4.083 -8.148 -3.284 1.00 95.25 85 VAL A C 1
ATOM 697 O O . VAL A 1 85 ? 3.583 -8.264 -2.168 1.00 95.25 85 VAL A O 1
ATOM 700 N N . THR A 1 86 ? 4.601 -9.187 -3.941 1.00 94.19 86 THR A N 1
ATOM 701 C CA . THR A 1 86 ? 4.802 -10.519 -3.351 1.00 94.19 86 THR A CA 1
ATOM 702 C C . THR A 1 86 ? 6.259 -10.808 -2.998 1.00 94.19 86 THR A C 1
ATOM 704 O O . THR A 1 86 ? 6.539 -11.863 -2.429 1.00 94.19 86 THR A O 1
ATOM 707 N N . ASP A 1 87 ? 7.183 -9.904 -3.329 1.00 96.44 87 ASP A N 1
ATOM 708 C CA . ASP A 1 87 ? 8.602 -10.055 -3.030 1.00 96.44 87 ASP A CA 1
ATOM 709 C C . ASP A 1 87 ? 8.863 -9.643 -1.573 1.00 96.44 87 ASP A C 1
ATOM 711 O O . ASP A 1 87 ? 8.615 -8.493 -1.210 1.00 96.44 87 ASP A O 1
ATOM 715 N N . PRO A 1 88 ? 9.356 -10.554 -0.716 1.00 94.12 88 PRO A N 1
ATOM 716 C CA . PRO A 1 88 ? 9.612 -10.249 0.689 1.00 94.12 88 PRO A CA 1
ATOM 717 C C . PRO A 1 88 ? 10.740 -9.228 0.897 1.00 94.12 88 PRO A C 1
ATOM 719 O O . PRO A 1 88 ? 10.882 -8.706 1.999 1.00 94.12 88 PRO A O 1
ATOM 722 N N . GLU A 1 89 ? 11.552 -8.955 -0.127 1.00 95.81 89 GLU A N 1
ATOM 723 C CA . GLU A 1 89 ? 12.606 -7.940 -0.094 1.00 95.81 89 GLU A CA 1
ATOM 724 C C . GLU A 1 89 ? 12.147 -6.595 -0.677 1.00 95.81 89 GLU A C 1
ATOM 726 O O . GLU A 1 89 ? 12.962 -5.676 -0.789 1.00 95.81 89 GLU A O 1
ATOM 731 N N . ALA A 1 90 ? 10.896 -6.475 -1.132 1.00 95.94 90 ALA A N 1
ATOM 732 C CA . ALA A 1 90 ? 10.374 -5.207 -1.621 1.00 95.94 90 ALA A CA 1
ATOM 733 C C . ALA A 1 90 ? 10.269 -4.182 -0.478 1.00 95.94 90 ALA A C 1
ATOM 735 O O . ALA A 1 90 ? 10.022 -4.552 0.674 1.00 95.94 90 ALA A O 1
ATOM 736 N N . PRO A 1 91 ? 10.453 -2.884 -0.776 1.00 93.94 91 PRO A N 1
ATOM 737 C CA . PRO A 1 91 ? 10.287 -1.834 0.213 1.00 93.94 91 PRO A CA 1
ATOM 738 C C . PRO A 1 91 ? 8.848 -1.794 0.723 1.00 93.94 91 PRO A C 1
ATOM 740 O O . PRO A 1 91 ? 7.891 -2.023 -0.025 1.00 93.94 91 PRO A O 1
ATOM 743 N N . PHE A 1 92 ? 8.716 -1.452 2.002 1.00 94.31 92 PHE A N 1
ATOM 744 C CA . PHE A 1 92 ? 7.420 -1.318 2.642 1.00 94.31 92 PHE A CA 1
ATOM 745 C C . PHE A 1 92 ? 6.579 -0.221 1.973 1.00 94.31 92 PHE A C 1
ATOM 747 O O . PHE A 1 92 ? 7.037 0.900 1.757 1.00 94.31 92 PHE A O 1
ATOM 754 N N . ASN A 1 93 ? 5.310 -0.511 1.715 1.00 93.19 93 ASN A N 1
ATOM 755 C CA . ASN A 1 93 ? 4.338 0.436 1.216 1.00 93.19 93 ASN A CA 1
ATOM 756 C C . ASN A 1 93 ? 2.943 0.203 1.802 1.00 93.19 93 ASN A C 1
ATOM 758 O O . ASN A 1 93 ? 2.276 -0.806 1.555 1.00 93.19 93 ASN A O 1
ATOM 762 N N . VAL A 1 94 ? 2.431 1.249 2.448 1.00 91.12 94 VAL A N 1
ATOM 763 C CA . VAL A 1 94 ? 1.117 1.262 3.099 1.00 91.12 94 VAL A CA 1
ATOM 764 C C . VAL A 1 94 ? -0.053 0.864 2.182 1.00 91.12 94 VAL A C 1
ATOM 766 O O . VAL A 1 94 ? -1.075 0.376 2.668 1.00 91.12 94 VAL A O 1
ATOM 769 N N . HIS A 1 95 ? 0.057 1.041 0.862 1.00 90.25 95 HIS A N 1
ATOM 770 C CA . HIS A 1 95 ? -1.036 0.779 -0.076 1.00 90.25 95 HIS A CA 1
ATOM 771 C C . HIS A 1 95 ? -1.210 -0.699 -0.439 1.00 90.25 95 HIS A C 1
ATOM 773 O O . HIS A 1 95 ? -2.350 -1.134 -0.633 1.00 90.25 95 HIS A O 1
ATOM 779 N N . TRP A 1 96 ? -0.124 -1.468 -0.542 1.00 92.44 96 TRP A N 1
ATOM 780 C CA . TRP A 1 96 ? -0.164 -2.862 -1.004 1.00 92.44 96 TRP A CA 1
ATOM 781 C C . TRP A 1 96 ? 0.448 -3.869 -0.036 1.00 92.44 96 TRP A C 1
ATOM 783 O O . TRP A 1 96 ? 0.202 -5.062 -0.209 1.00 92.44 96 TRP A O 1
ATOM 793 N N . ASP A 1 97 ? 1.104 -3.439 1.040 1.00 92.94 97 ASP A N 1
ATOM 794 C CA . ASP A 1 97 ? 1.494 -4.367 2.098 1.00 92.94 97 ASP A CA 1
ATOM 795 C C . ASP A 1 97 ? 0.311 -4.869 2.908 1.00 92.94 97 ASP A C 1
ATOM 797 O O . ASP A 1 97 ? -0.792 -4.311 2.895 1.00 92.94 97 ASP A O 1
ATOM 801 N N . GLN A 1 98 ? 0.528 -5.994 3.580 1.00 90.75 98 GLN A N 1
ATOM 802 C CA . GLN A 1 98 ? -0.479 -6.639 4.404 1.00 90.75 98 GLN A CA 1
ATOM 803 C C . GLN A 1 98 ? -0.838 -5.767 5.614 1.00 90.75 98 GLN A C 1
ATOM 805 O O . GLN A 1 98 ? 0.010 -5.100 6.206 1.00 90.75 98 GLN A O 1
ATOM 810 N N . PHE A 1 99 ? -2.100 -5.834 6.049 1.00 88.75 99 PHE A N 1
ATOM 811 C CA . PHE A 1 99 ? -2.564 -5.099 7.232 1.00 88.75 99 PHE A CA 1
ATOM 812 C C . PHE A 1 99 ? -1.726 -5.392 8.483 1.00 88.75 99 PHE A C 1
ATOM 814 O O . PHE A 1 99 ? -1.479 -4.483 9.274 1.00 88.75 99 PHE A O 1
ATOM 821 N N . VAL A 1 100 ? -1.276 -6.642 8.649 1.00 89.88 100 VAL A N 1
ATOM 822 C CA . VAL A 1 100 ? -0.426 -7.050 9.776 1.00 89.88 100 VAL A CA 1
ATOM 823 C C . VAL A 1 100 ? 0.887 -6.274 9.822 1.00 89.88 100 VAL A C 1
ATOM 825 O O . VAL A 1 100 ? 1.293 -5.862 10.905 1.00 89.88 100 VAL A O 1
ATOM 828 N N . THR A 1 101 ? 1.476 -5.987 8.662 1.00 88.69 101 THR A N 1
ATOM 829 C CA . THR A 1 101 ? 2.698 -5.189 8.529 1.00 88.69 101 THR A CA 1
ATOM 830 C C . THR A 1 101 ? 2.428 -3.709 8.789 1.00 88.69 101 THR A C 1
ATOM 832 O O . THR A 1 101 ? 3.199 -3.062 9.487 1.00 88.69 101 THR A O 1
ATOM 835 N N . ASN A 1 102 ? 1.310 -3.174 8.285 1.00 87.19 102 ASN A N 1
ATOM 836 C CA . ASN A 1 102 ? 0.977 -1.753 8.432 1.00 87.19 102 ASN A CA 1
ATOM 837 C C . ASN A 1 102 ? 0.631 -1.347 9.868 1.00 87.19 102 ASN A C 1
ATOM 839 O O . ASN A 1 102 ? 1.078 -0.308 10.349 1.00 87.19 102 ASN A O 1
ATOM 843 N N . CYS A 1 103 ? -0.276 -2.087 10.512 1.00 86.19 103 CYS A N 1
ATOM 844 C CA . CYS A 1 103 ? -0.934 -1.617 11.736 1.00 86.19 103 CYS A CA 1
ATOM 845 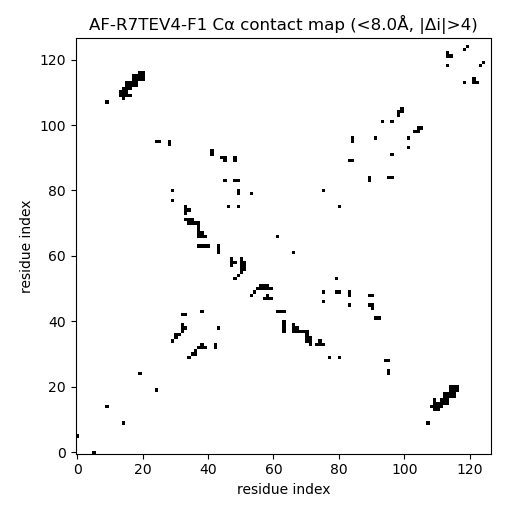C C . CYS A 1 103 ? -1.145 -2.709 12.787 1.00 86.19 103 CYS A C 1
ATOM 847 O O . CYS A 1 103 ? -1.775 -2.428 13.803 1.00 86.19 103 CYS A O 1
ATOM 849 N N . ASN A 1 104 ? -0.670 -3.938 12.546 1.00 89.12 104 ASN A N 1
ATOM 850 C CA . ASN A 1 104 ? -0.873 -5.097 13.419 1.00 89.12 104 ASN A CA 1
ATOM 851 C C . ASN A 1 104 ? -2.308 -5.163 13.993 1.00 89.12 104 ASN A C 1
ATOM 853 O O . ASN A 1 104 ? -2.507 -5.072 15.204 1.00 89.12 104 ASN A O 1
ATOM 857 N N . PRO A 1 105 ? -3.336 -5.283 13.133 1.00 90.69 105 PRO A N 1
ATOM 858 C CA . PRO A 1 105 ? -4.733 -5.073 13.511 1.00 90.69 105 PRO A CA 1
ATOM 859 C C . PRO A 1 105 ? -5.200 -6.034 14.610 1.00 90.69 105 PRO A C 1
ATOM 861 O O . PRO A 1 105 ? -6.132 -5.730 15.344 1.00 90.69 105 PRO A O 1
ATOM 864 N N . CYS A 1 106 ? -4.522 -7.172 14.761 1.00 89.62 106 CYS A N 1
ATOM 865 C CA . CYS A 1 106 ? -4.808 -8.182 15.769 1.00 89.62 106 CYS A CA 1
ATOM 866 C C . CYS A 1 106 ? -4.633 -7.681 17.213 1.00 89.62 106 CYS A C 1
ATOM 868 O O . CYS A 1 106 ? -5.176 -8.299 18.126 1.00 89.62 106 CYS A O 1
ATOM 870 N N . VAL A 1 107 ? -3.899 -6.584 17.445 1.00 90.38 107 VAL A N 1
ATOM 871 C CA . VAL A 1 107 ? -3.723 -6.012 18.795 1.00 90.38 107 VAL A CA 1
ATOM 872 C C . VAL A 1 107 ? -4.933 -5.201 19.263 1.00 90.38 107 VAL A C 1
ATOM 874 O O . VAL A 1 107 ? -5.051 -4.898 20.449 1.00 90.38 107 VAL A O 1
ATOM 877 N N . ILE A 1 108 ? -5.837 -4.842 18.349 1.00 90.56 108 ILE A N 1
ATOM 878 C CA . ILE A 1 108 ? -7.033 -4.057 18.642 1.00 90.56 108 ILE A CA 1
ATOM 879 C C . ILE A 1 108 ? -8.253 -4.976 18.627 1.00 90.56 108 ILE A C 1
ATOM 881 O O . ILE A 1 108 ? -8.529 -5.675 17.655 1.00 90.56 108 ILE A O 1
ATOM 885 N N . LYS A 1 109 ? -9.039 -4.941 19.705 1.00 92.19 109 LYS A N 1
ATOM 886 C CA . LYS A 1 109 ? -10.333 -5.625 19.764 1.00 92.19 109 LYS A CA 1
ATOM 887 C C . LYS A 1 109 ? -11.395 -4.766 19.076 1.00 92.19 109 LYS A C 1
ATOM 889 O O . LYS A 1 109 ? -11.976 -3.901 19.722 1.00 92.19 109 LYS A O 1
ATOM 894 N N . TYR A 1 110 ? -11.615 -4.971 17.781 1.00 93.06 110 TYR A N 1
ATOM 895 C CA . TYR A 1 110 ? -12.676 -4.281 17.041 1.00 93.06 110 TYR A CA 1
ATOM 896 C C . TYR A 1 110 ? -14.059 -4.785 17.450 1.00 93.06 110 TYR A C 1
ATOM 898 O O . TYR A 1 110 ? -14.249 -5.975 17.698 1.00 93.06 110 TYR A O 1
ATOM 906 N N . ASP A 1 111 ? -15.018 -3.868 17.500 1.00 94.06 111 ASP A N 1
ATOM 907 C CA . ASP A 1 111 ? -16.418 -4.169 17.786 1.00 94.06 111 ASP A CA 1
ATOM 908 C C . ASP A 1 111 ? -17.153 -4.631 16.518 1.00 94.06 111 ASP A C 1
ATOM 910 O O . ASP A 1 111 ? -18.087 -5.427 16.601 1.00 94.06 111 ASP A O 1
ATOM 914 N N . TYR A 1 112 ? -16.704 -4.181 15.338 1.00 92.12 112 TYR A N 1
ATOM 915 C CA . TYR A 1 112 ? -17.233 -4.624 14.048 1.00 92.12 112 TYR A CA 1
ATOM 916 C C . TYR A 1 112 ? -16.178 -4.589 12.933 1.00 92.12 112 TYR A C 1
ATOM 918 O O . TYR A 1 112 ? -15.320 -3.701 12.892 1.00 92.12 112 TYR A O 1
ATOM 926 N N . VAL A 1 113 ? -16.258 -5.550 12.008 1.00 90.31 113 VAL A N 1
ATOM 927 C CA . VAL A 1 113 ? -15.409 -5.619 10.811 1.00 90.31 113 VAL A CA 1
ATOM 928 C C . VAL A 1 113 ? -16.304 -5.626 9.576 1.00 90.31 113 VAL A C 1
ATOM 930 O O . VAL A 1 113 ? -16.973 -6.615 9.294 1.00 90.31 113 VAL A O 1
ATOM 933 N N . ILE A 1 114 ? -16.299 -4.514 8.846 1.00 90.25 114 ILE A N 1
ATOM 934 C CA . ILE A 1 114 ? -17.060 -4.300 7.615 1.00 90.25 114 ILE A CA 1
ATOM 935 C C . ILE A 1 114 ? -16.255 -4.832 6.441 1.00 90.25 114 ILE A C 1
ATOM 937 O O . ILE A 1 114 ? -15.065 -4.529 6.311 1.00 90.25 114 ILE A O 1
ATOM 941 N N . ARG A 1 115 ? -16.900 -5.556 5.530 1.00 89.25 115 ARG A N 1
ATOM 942 C CA . ARG A 1 115 ? -16.276 -5.935 4.264 1.00 89.25 115 ARG A CA 1
ATOM 943 C C . ARG A 1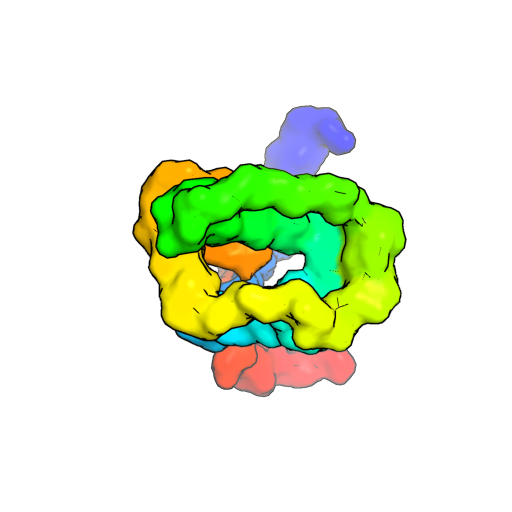 115 ? -16.737 -4.998 3.160 1.00 89.25 115 ARG A C 1
ATOM 945 O O . ARG A 1 115 ? -17.926 -4.783 2.963 1.00 89.25 115 ARG A O 1
ATOM 952 N N . SER A 1 116 ? -15.791 -4.470 2.393 1.00 86.81 116 SER A N 1
ATOM 953 C CA . SER A 1 116 ? -16.079 -3.523 1.309 1.00 86.81 116 SER A CA 1
ATOM 954 C C . SER A 1 116 ? -17.026 -4.118 0.262 1.00 86.81 116 SER A C 1
ATOM 956 O O . SER A 1 116 ? -17.871 -3.406 -0.270 1.00 86.81 116 SER A O 1
ATOM 958 N N . GLU A 1 117 ? -16.928 -5.428 0.009 1.00 82.69 117 GLU A N 1
ATOM 959 C CA . GLU A 1 117 ? -17.782 -6.141 -0.954 1.00 82.69 117 GLU A CA 1
ATOM 960 C C . GLU A 1 117 ? -19.255 -6.213 -0.522 1.00 82.69 117 GLU A C 1
ATOM 962 O O . GLU A 1 117 ? -20.139 -6.334 -1.366 1.00 82.69 117 GLU A O 1
ATOM 967 N N . THR A 1 118 ? -19.523 -6.151 0.785 1.00 79.62 118 THR A N 1
ATOM 968 C CA . THR A 1 118 ? -20.863 -6.262 1.383 1.00 79.62 118 THR A CA 1
ATOM 969 C C . THR A 1 118 ? -21.259 -5.004 2.146 1.00 79.62 118 THR A C 1
ATOM 971 O O . THR A 1 118 ? -22.256 -5.014 2.857 1.00 79.62 118 THR A O 1
ATOM 974 N N . ASN A 1 119 ? -20.536 -3.895 1.959 1.00 70.88 119 ASN A N 1
ATOM 975 C CA . ASN A 1 119 ? -20.715 -2.663 2.728 1.00 70.88 119 ASN A CA 1
ATOM 976 C C . ASN A 1 119 ? -22.156 -2.121 2.674 1.00 70.88 119 ASN A C 1
ATOM 978 O O . ASN A 1 119 ? -22.652 -1.579 3.651 1.00 70.88 119 ASN A O 1
ATOM 982 N N . THR A 1 120 ? -22.865 -2.319 1.560 1.00 68.19 120 THR A N 1
ATOM 983 C CA . THR A 1 120 ? -24.282 -1.938 1.423 1.00 68.19 120 THR A CA 1
ATOM 984 C C . THR A 1 120 ? -25.226 -2.713 2.350 1.00 68.19 120 THR A C 1
ATOM 986 O O . THR A 1 120 ? -26.300 -2.214 2.675 1.00 68.19 120 THR A O 1
ATOM 989 N N . TRP A 1 121 ? -24.839 -3.917 2.769 1.00 64.12 121 TRP A N 1
ATOM 990 C CA . TRP A 1 121 ? -25.568 -4.767 3.712 1.00 64.12 121 TRP A CA 1
ATOM 991 C C . TRP A 1 121 ? -25.046 -4.623 5.147 1.00 64.12 121 TRP A C 1
ATOM 993 O O . TRP A 1 121 ? -25.838 -4.669 6.083 1.00 64.12 121 TRP A O 1
ATOM 1003 N N . ASP A 1 122 ? -23.734 -4.432 5.308 1.00 60.84 122 ASP A N 1
ATOM 1004 C CA . ASP A 1 122 ? -23.048 -4.322 6.605 1.00 60.84 122 ASP A CA 1
ATOM 1005 C C . ASP A 1 122 ? -23.204 -2.927 7.242 1.00 60.84 122 ASP A C 1
ATOM 1007 O O . ASP A 1 122 ? -23.139 -2.779 8.462 1.00 60.84 122 ASP A O 1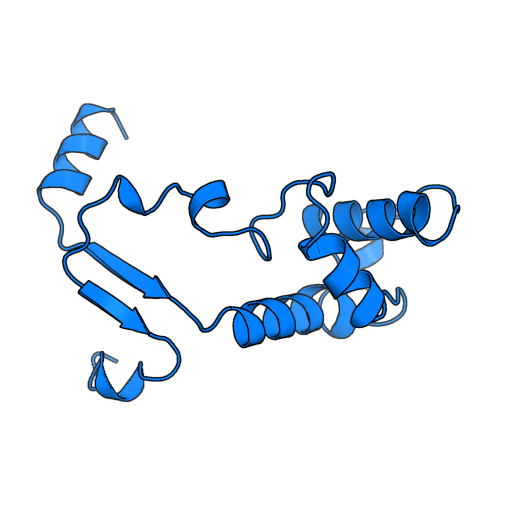
ATOM 1011 N N . ALA A 1 123 ? -23.437 -1.901 6.419 1.00 63.66 123 ALA A N 1
ATOM 1012 C CA . ALA A 1 123 ? -23.747 -0.533 6.818 1.00 63.66 123 ALA A CA 1
ATOM 1013 C C . ALA A 1 123 ? -25.034 -0.060 6.104 1.00 63.66 123 ALA A C 1
ATOM 1015 O O . ALA A 1 123 ? -24.965 0.794 5.212 1.00 63.66 123 ALA A O 1
ATOM 1016 N N . PRO A 1 124 ? -26.219 -0.611 6.458 1.00 59.53 124 PRO A N 1
ATOM 1017 C CA . PRO A 1 124 ? -27.496 -0.104 5.948 1.00 59.53 124 PRO A CA 1
ATOM 1018 C C . PRO A 1 124 ? -27.571 1.398 6.245 1.00 59.53 124 PRO A C 1
ATOM 1020 O O . PRO A 1 124 ? -27.098 1.801 7.304 1.00 59.53 124 PRO A O 1
ATOM 1023 N N . PRO A 1 125 ? -28.096 2.226 5.324 1.00 54.66 125 PRO A N 1
ATOM 1024 C CA . PRO A 1 125 ? -27.674 3.608 5.104 1.00 54.66 125 PRO A CA 1
ATOM 1025 C C . PRO A 1 125 ? -27.500 4.393 6.406 1.00 54.66 125 PRO A C 1
ATOM 1027 O O . PRO A 1 125 ? -28.440 4.954 6.962 1.00 54.66 125 PRO A O 1
ATOM 1030 N N . VAL A 1 126 ? -26.250 4.423 6.867 1.00 52.78 126 VAL A N 1
ATOM 1031 C CA . VAL A 1 126 ? -25.721 5.433 7.779 1.00 52.78 126 VAL A CA 1
ATOM 1032 C C . VAL A 1 126 ? -24.947 6.421 6.904 1.00 52.78 126 VAL A C 1
ATOM 1034 O O . VAL A 1 126 ? -23.733 6.573 7.016 1.00 52.78 126 VAL A O 1
ATOM 1037 N N . MET A 1 127 ? -25.658 6.998 5.934 1.00 40.00 127 MET A N 1
ATOM 1038 C CA . MET A 1 127 ? -25.255 8.139 5.114 1.00 40.00 127 MET A CA 1
ATOM 1039 C C . MET A 1 127 ? -26.513 8.868 4.656 1.00 40.00 127 MET A C 1
ATOM 1041 O O . MET A 1 127 ? -27.444 8.168 4.195 1.00 40.00 127 MET A O 1
#

Secondary structure (DSSP, 8-state):
--HHHHHHHHHHS--EEEE--HHHHHHHHHHIIIIIS---HHHHHHHHHHHHHHH--PPP---TTGGGG-TTTS---HHHHHHHHH-TTSPP-TTTS-HHHHH-GGGS--SEEEEGGGHHHHSTT--

Mean predicted aligned error: 6.02 Å

Solvent-accessible surface area (backbone atoms only — not comparable to full-atom values): 7700 Å² total; per-residue (Å²): 128,55,74,66,54,49,52,50,46,71,74,69,54,91,38,77,43,80,46,64,61,66,69,60,46,47,52,50,41,46,44,44,43,46,48,65,36,43,31,47,68,63,43,47,50,53,48,30,46,46,29,39,77,76,64,75,37,76,62,70,93,73,49,58,75,63,24,66,74,42,60,56,73,62,76,67,51,72,66,58,48,54,51,45,73,68,39,90,83,50,80,87,36,87,76,65,53,56,61,63,78,71,67,42,57,85,81,54,86,61,78,43,76,41,43,61,92,48,35,75,73,74,48,59,83,87,118

Sequence (127 aa):
MSPEEIIKTVSTYYKVMIVRHPIERILSAYRDKFVYAPMGEGSLEGYNYVLTKYRNLPPSNLTTQDTRYMQGEVKISLDEFVRMVTDPEAPFNVHWDQFVTNCNPCVIKYDYVIRSETNTWDAPPVM

Radius of gyration: 18.16 Å; Cα contacts (8 Å, |Δi|>4): 123; chains: 1; bounding box: 47×27×48 Å

pLDDT: mean 87.44, std 10.93, range [40.0, 97.31]